Protein AF-A0A9D6EQV0-F1 (afdb_monomer_lite)

Foldseek 3Di:
DDDDPPPPDPPPDPVVCLVVVQVVFVVCCVVVVHQWGWAWDDDPQKTFTQDIDGDDPDDDDHGDIDGCVPPDPPDDDDDDDPPDD

Secondary structure (DSSP, 8-state):
--------------TTTHHHHHHHHHHHHHHTT-SEEEEEEEETTEEEEEEEEE--SS-PPTT-EEEGGGS-TT-----------

Radius of gyration: 15.75 Å; chains: 1; bounding box: 37×24×54 Å

Structure (mmCIF, N/CA/C/O backbone):
data_AF-A0A9D6EQV0-F1
#
_entry.id   AF-A0A9D6EQV0-F1
#
loop_
_atom_site.group_PDB
_atom_site.id
_atom_site.type_symbol
_atom_site.label_atom_id
_atom_site.label_alt_id
_atom_site.label_comp_id
_atom_site.label_asym_id
_atom_site.label_entity_id
_atom_site.label_seq_id
_atom_site.pdbx_PDB_ins_code
_atom_site.Cartn_x
_atom_site.Cartn_y
_atom_site.Cartn_z
_atom_site.occupancy
_atom_site.B_iso_or_equiv
_atom_site.auth_seq_id
_atom_site.auth_comp_id
_atom_site.auth_asym_id
_atom_site.auth_atom_id
_atom_site.pdbx_PDB_model_num
ATOM 1 N N . MET A 1 1 ? -27.502 -13.516 28.693 1.00 35.00 1 MET A N 1
ATOM 2 C CA . MET A 1 1 ? -26.645 -14.642 28.270 1.00 35.00 1 MET A CA 1
ATOM 3 C C . MET A 1 1 ? -25.853 -14.184 27.055 1.00 35.00 1 MET A C 1
ATOM 5 O O . MET A 1 1 ? -26.436 -13.563 26.181 1.00 35.00 1 MET A O 1
ATOM 9 N N . ALA A 1 2 ? -24.533 -14.356 27.147 1.00 37.97 2 ALA A N 1
ATOM 10 C CA . ALA A 1 2 ? -23.423 -13.913 26.296 1.00 37.97 2 ALA A CA 1
ATOM 11 C C . ALA A 1 2 ? -23.743 -13.315 24.907 1.00 37.97 2 ALA A C 1
ATOM 13 O O . ALA A 1 2 ? -24.019 -14.038 23.957 1.00 37.97 2 ALA A O 1
ATOM 14 N N . LEU A 1 3 ? -23.583 -11.991 24.783 1.00 43.81 3 LEU A N 1
ATOM 15 C CA . LEU A 1 3 ? -23.223 -11.371 23.509 1.00 43.81 3 LE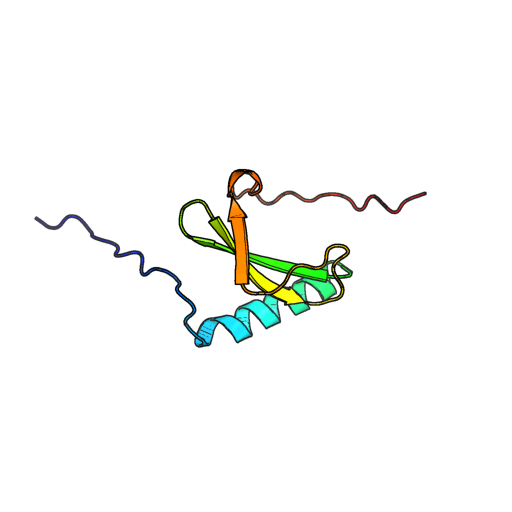U A CA 1
ATOM 16 C C . LEU A 1 3 ? -21.769 -11.747 23.217 1.00 43.81 3 LEU A C 1
ATOM 18 O O . LEU A 1 3 ? -20.867 -11.367 23.968 1.00 43.81 3 LEU A O 1
ATOM 22 N N . ASP A 1 4 ? -21.600 -12.519 22.149 1.00 39.12 4 ASP A N 1
ATOM 23 C CA . ASP A 1 4 ? -20.359 -12.774 21.430 1.00 39.12 4 ASP A CA 1
ATOM 24 C C . ASP A 1 4 ? -19.570 -11.465 21.271 1.00 39.12 4 ASP A C 1
ATOM 26 O O . ASP A 1 4 ? -19.889 -10.600 20.455 1.00 39.12 4 ASP A O 1
ATOM 30 N N . ARG A 1 5 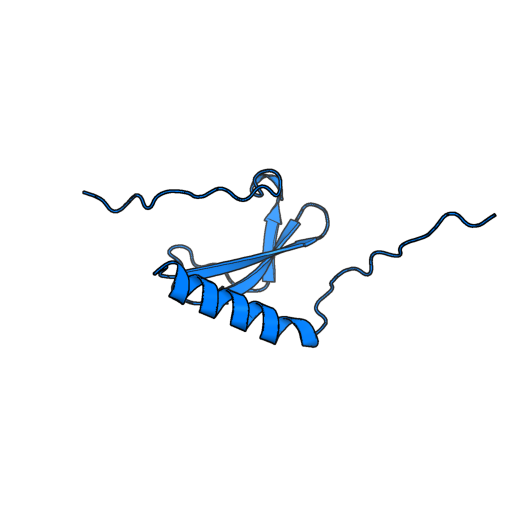? -18.572 -11.261 22.133 1.00 38.28 5 ARG A N 1
ATOM 31 C CA . ARG A 1 5 ? -17.568 -10.222 21.931 1.00 38.28 5 ARG A CA 1
ATOM 32 C C . ARG A 1 5 ? -16.418 -10.882 21.195 1.00 38.28 5 ARG A C 1
ATOM 34 O O . ARG A 1 5 ? -15.425 -11.248 21.820 1.00 38.28 5 ARG A O 1
ATOM 41 N N . VAL A 1 6 ? -16.536 -10.992 19.872 1.00 52.72 6 VAL A N 1
ATOM 42 C CA . VAL A 1 6 ? -15.356 -11.007 19.004 1.00 52.72 6 VAL A CA 1
ATOM 43 C C . VAL A 1 6 ? -14.591 -9.721 19.301 1.00 52.72 6 VAL A C 1
ATOM 45 O O . VAL A 1 6 ? -14.889 -8.626 18.821 1.00 52.72 6 VAL A O 1
ATOM 48 N N . ARG A 1 7 ? -13.626 -9.844 20.205 1.00 43.12 7 ARG A N 1
ATOM 49 C CA . ARG A 1 7 ? -12.610 -8.838 20.435 1.00 43.12 7 ARG A CA 1
ATOM 50 C C . ARG A 1 7 ? -11.779 -8.832 19.160 1.00 43.12 7 ARG A C 1
ATOM 52 O O . ARG A 1 7 ? -10.963 -9.719 18.946 1.00 43.12 7 ARG A O 1
ATOM 59 N N . ARG A 1 8 ? -12.035 -7.870 18.271 1.00 48.16 8 ARG A N 1
ATOM 60 C CA . ARG A 1 8 ? -11.073 -7.554 17.216 1.00 48.16 8 ARG A CA 1
ATOM 61 C C . ARG A 1 8 ? -9.843 -7.015 17.927 1.00 48.16 8 ARG A C 1
ATOM 63 O O . ARG A 1 8 ? -9.844 -5.869 18.372 1.00 48.16 8 ARG A O 1
ATOM 70 N N . GLU A 1 9 ? -8.838 -7.864 18.111 1.00 43.81 9 GLU A N 1
ATOM 71 C CA . GLU A 1 9 ? -7.508 -7.375 18.432 1.00 43.81 9 GLU A CA 1
ATOM 72 C C . GLU A 1 9 ? -7.132 -6.348 17.354 1.00 43.81 9 GLU A C 1
ATOM 74 O O . GLU A 1 9 ? -7.289 -6.640 16.162 1.00 43.81 9 GLU A O 1
ATOM 79 N N . PRO A 1 10 ? -6.677 -5.140 17.731 1.00 44.53 10 PRO A N 1
ATOM 80 C CA . PRO A 1 10 ? -6.009 -4.293 16.765 1.00 44.53 10 PRO A CA 1
ATOM 81 C C . PRO A 1 10 ? -4.862 -5.126 16.200 1.00 44.53 10 PRO A C 1
ATOM 83 O O . PRO A 1 10 ? -4.060 -5.682 16.951 1.00 44.53 10 PRO A O 1
ATOM 86 N N . PHE A 1 11 ? -4.802 -5.246 14.879 1.00 45.41 11 PHE A N 1
ATOM 87 C CA . PHE A 1 11 ? -3.699 -5.879 14.164 1.00 45.41 11 PHE A CA 1
ATOM 88 C C . PHE A 1 11 ? -2.486 -4.934 14.233 1.00 45.41 11 PHE A C 1
ATOM 90 O O . PHE A 1 11 ? -1.935 -4.479 13.234 1.00 45.41 11 PHE A O 1
ATOM 97 N N . SER A 1 12 ? -2.098 -4.544 15.446 1.00 46.06 12 SER A N 1
ATOM 98 C CA . SER A 1 12 ? -0.904 -3.772 15.716 1.00 46.06 12 SER A CA 1
ATOM 99 C C . SER A 1 12 ? 0.267 -4.732 15.585 1.00 46.06 12 SER A C 1
ATOM 101 O O . SER A 1 12 ? 0.728 -5.297 16.572 1.00 46.06 12 SER A O 1
ATOM 103 N N . ALA A 1 13 ? 0.680 -4.966 14.341 1.00 51.53 13 ALA A N 1
ATOM 104 C CA . ALA A 1 13 ? 1.978 -5.515 13.988 1.00 51.53 13 ALA A CA 1
ATOM 105 C C . ALA A 1 13 ? 2.440 -6.672 14.893 1.00 51.53 13 ALA A C 1
ATOM 107 O O . ALA A 1 13 ? 3.430 -6.560 15.619 1.00 51.53 13 ALA A O 1
ATOM 108 N N . SER A 1 14 ? 1.774 -7.824 14.827 1.00 47.50 14 SER A N 1
ATOM 109 C CA . SER A 1 14 ? 2.471 -9.054 15.192 1.00 47.50 14 SER A CA 1
ATOM 110 C C . SER A 1 14 ? 3.601 -9.198 14.177 1.00 47.50 14 SER A C 1
ATOM 112 O O . SER A 1 14 ? 3.354 -9.422 12.997 1.00 47.50 14 SER A O 1
ATOM 114 N N . ARG A 1 15 ? 4.850 -9.011 14.601 1.00 54.88 15 ARG A N 1
ATOM 115 C CA . ARG A 1 15 ? 6.059 -9.179 13.773 1.00 54.88 15 ARG A CA 1
ATOM 116 C C . ARG A 1 15 ? 6.052 -10.485 12.946 1.00 54.88 15 ARG A C 1
ATOM 118 O O . ARG A 1 15 ? 6.704 -10.546 11.909 1.00 54.88 15 ARG A O 1
ATOM 125 N N . ASP A 1 16 ? 5.252 -11.464 13.366 1.00 66.94 16 ASP A N 1
ATOM 126 C CA . ASP A 1 16 ? 4.872 -12.699 12.671 1.00 66.94 16 ASP A CA 1
ATOM 127 C C . ASP A 1 16 ? 4.222 -12.541 11.286 1.00 66.94 16 ASP A C 1
ATOM 129 O O . ASP A 1 16 ? 4.480 -13.355 10.405 1.00 66.94 16 ASP A O 1
ATOM 133 N N . VAL A 1 17 ? 3.401 -11.514 11.037 1.00 82.44 17 VAL A N 1
ATOM 134 C CA . VAL A 1 17 ? 2.678 -11.394 9.750 1.00 82.44 17 VAL A CA 1
ATOM 135 C C . VAL A 1 17 ? 3.465 -10.633 8.691 1.00 82.44 17 VAL A C 1
ATOM 137 O O . VAL A 1 17 ? 3.234 -10.799 7.495 1.00 82.44 17 VAL A O 1
ATOM 140 N N . GLN A 1 18 ? 4.433 -9.819 9.110 1.00 85.88 18 GLN A N 1
ATOM 141 C CA . GLN A 1 18 ? 5.281 -9.043 8.215 1.00 85.88 18 GLN A CA 1
ATOM 142 C C . GLN A 1 18 ? 5.989 -9.891 7.137 1.00 85.88 18 GLN A C 1
ATOM 144 O O . GLN A 1 18 ? 5.979 -9.464 5.979 1.00 85.88 18 GLN A O 1
ATOM 149 N N . PRO A 1 19 ? 6.580 -11.070 7.434 1.00 89.44 19 PRO A N 1
ATOM 150 C CA . PRO A 1 19 ? 7.173 -11.919 6.398 1.00 89.44 19 PRO A CA 1
ATOM 151 C C . PRO A 1 19 ? 6.140 -12.424 5.386 1.00 89.44 19 PRO A C 1
ATOM 153 O O . PRO A 1 19 ? 6.428 -12.454 4.191 1.00 89.44 19 PRO A O 1
ATOM 156 N N . VAL A 1 20 ? 4.923 -12.747 5.832 1.00 91.19 20 VAL A N 1
ATOM 157 C CA . VAL A 1 20 ? 3.833 -13.182 4.947 1.00 91.19 20 VAL A CA 1
ATOM 158 C C . VAL A 1 20 ? 3.404 -12.044 4.023 1.00 91.19 20 VAL A C 1
ATOM 160 O O . VAL A 1 20 ? 3.307 -12.239 2.816 1.00 91.19 20 VAL A O 1
ATOM 163 N N . LEU A 1 21 ? 3.223 -10.832 4.555 1.00 91.81 21 LEU A N 1
ATOM 164 C CA . LEU A 1 21 ? 2.870 -9.664 3.744 1.00 91.81 21 LEU A CA 1
ATOM 165 C C . LEU A 1 21 ? 3.972 -9.312 2.729 1.00 91.81 21 LEU A C 1
ATOM 167 O O . LEU A 1 21 ? 3.669 -8.962 1.592 1.00 91.81 21 LEU A O 1
ATOM 171 N N . ASN A 1 22 ? 5.249 -9.455 3.101 1.00 92.50 22 ASN A N 1
ATOM 172 C CA . ASN A 1 22 ? 6.361 -9.285 2.160 1.00 92.50 22 ASN A CA 1
ATOM 173 C C . ASN A 1 22 ? 6.342 -10.340 1.047 1.00 92.50 22 ASN A C 1
ATOM 175 O O . ASN A 1 22 ? 6.558 -10.001 -0.116 1.00 92.50 22 ASN A O 1
ATOM 179 N N . ALA A 1 23 ? 6.064 -11.603 1.386 1.00 94.50 23 ALA A N 1
ATOM 180 C CA . ALA A 1 23 ? 5.928 -12.665 0.395 1.00 94.50 23 ALA A CA 1
ATOM 181 C C . ALA A 1 23 ? 4.774 -12.374 -0.576 1.00 94.50 23 ALA A C 1
ATOM 183 O O . ALA A 1 23 ? 4.971 -12.460 -1.783 1.00 94.50 23 ALA A O 1
ATOM 184 N N . ILE A 1 24 ? 3.615 -11.941 -0.066 1.00 93.69 24 ILE A N 1
ATOM 185 C CA . ILE A 1 24 ? 2.466 -11.537 -0.888 1.00 93.69 24 ILE A CA 1
ATOM 186 C C . ILE A 1 24 ? 2.847 -10.394 -1.831 1.00 93.69 24 ILE A C 1
ATOM 188 O O . ILE A 1 24 ? 2.581 -10.496 -3.024 1.00 93.69 24 ILE A O 1
ATOM 192 N N . ALA A 1 25 ? 3.498 -9.338 -1.332 1.00 93.69 25 ALA A N 1
ATOM 193 C CA . ALA A 1 25 ? 3.900 -8.204 -2.164 1.00 93.69 25 ALA A CA 1
ATOM 194 C C . ALA A 1 25 ? 4.859 -8.629 -3.289 1.00 93.69 25 ALA A C 1
ATOM 196 O O . ALA A 1 25 ? 4.667 -8.236 -4.436 1.00 93.69 25 ALA A O 1
ATOM 197 N N . ARG A 1 26 ? 5.840 -9.489 -2.985 1.00 94.56 26 ARG A N 1
ATOM 198 C CA . ARG A 1 26 ? 6.773 -10.041 -3.980 1.00 94.56 26 ARG A CA 1
ATOM 199 C C . ARG A 1 26 ? 6.081 -10.940 -5.006 1.00 94.56 26 ARG A C 1
ATOM 201 O O . ARG A 1 26 ? 6.418 -10.915 -6.185 1.00 94.56 26 ARG A O 1
ATOM 208 N N . THR A 1 27 ? 5.141 -11.771 -4.568 1.00 94.06 27 THR A N 1
ATOM 209 C CA . THR A 1 27 ? 4.371 -12.623 -5.477 1.00 94.06 27 THR A CA 1
ATOM 210 C C . THR A 1 27 ? 3.452 -11.783 -6.360 1.00 94.06 27 THR A C 1
ATOM 212 O O . THR A 1 27 ? 3.352 -12.064 -7.548 1.00 94.06 27 THR A O 1
ATOM 215 N N . ALA A 1 28 ? 2.834 -10.731 -5.822 1.00 91.44 28 ALA A N 1
ATOM 216 C CA . ALA A 1 28 ? 1.977 -9.827 -6.581 1.00 91.44 28 ALA A CA 1
ATOM 217 C C . ALA A 1 28 ? 2.753 -9.081 -7.674 1.00 91.44 28 ALA A C 1
ATOM 219 O O . ALA A 1 28 ? 2.294 -9.054 -8.811 1.00 91.44 28 ALA A O 1
ATOM 220 N N . THR A 1 29 ? 3.946 -8.546 -7.376 1.00 93.00 29 THR A N 1
ATOM 221 C CA . THR A 1 29 ? 4.773 -7.913 -8.418 1.00 93.00 29 THR A CA 1
ATOM 222 C C . THR A 1 29 ? 5.175 -8.898 -9.507 1.00 93.00 29 THR A C 1
ATOM 224 O O . THR A 1 29 ? 5.144 -8.548 -10.679 1.00 93.00 29 THR A O 1
ATOM 227 N N . HIS A 1 30 ? 5.494 -10.145 -9.147 1.00 90.31 30 HIS A N 1
ATOM 228 C CA . HIS A 1 30 ? 5.863 -11.166 -10.126 1.00 90.31 30 HIS A CA 1
ATOM 229 C C . HIS A 1 30 ? 4.686 -11.638 -10.994 1.00 90.31 30 HIS A C 1
ATOM 231 O O . HIS A 1 30 ? 4.852 -11.810 -12.195 1.00 90.31 30 HIS A O 1
ATOM 237 N N . LEU A 1 31 ? 3.507 -11.860 -10.404 1.00 91.38 31 LEU A N 1
ATOM 238 C CA . LEU A 1 31 ? 2.330 -12.354 -11.131 1.00 91.38 31 LEU A CA 1
ATOM 239 C C . LEU A 1 31 ? 1.685 -11.287 -12.017 1.00 91.38 31 LEU A C 1
ATOM 241 O O . LEU A 1 31 ? 1.124 -11.627 -13.054 1.00 91.38 31 LEU A O 1
ATOM 245 N N . CYS A 1 32 ? 1.741 -10.024 -11.598 1.00 87.81 32 CYS A N 1
ATOM 246 C CA . CYS A 1 32 ? 1.136 -8.912 -12.325 1.00 87.81 32 CYS A CA 1
ATOM 247 C C . CYS A 1 32 ? 2.123 -8.184 -13.250 1.00 87.81 32 CYS A C 1
ATOM 249 O O . CYS A 1 32 ? 1.738 -7.169 -13.818 1.00 87.81 32 CYS A O 1
ATOM 251 N N . ASP A 1 33 ? 3.378 -8.645 -13.342 1.00 89.56 33 ASP A N 1
ATOM 252 C CA . ASP A 1 33 ? 4.481 -7.931 -14.010 1.00 89.56 33 ASP A CA 1
ATOM 253 C C . ASP A 1 33 ? 4.572 -6.451 -13.576 1.00 89.56 33 ASP A C 1
ATOM 255 O O . ASP A 1 33 ? 4.821 -5.536 -14.355 1.00 89.56 33 ASP A O 1
ATOM 259 N N . ALA A 1 34 ? 4.304 -6.197 -12.292 1.00 88.44 34 ALA A N 1
ATOM 260 C CA . ALA A 1 34 ? 4.199 -4.849 -11.755 1.00 88.44 34 ALA A CA 1
ATOM 261 C C . ALA A 1 34 ? 5.546 -4.363 -11.208 1.00 88.44 34 ALA A C 1
ATOM 263 O O . ALA A 1 34 ? 6.287 -5.098 -10.551 1.00 88.44 34 ALA A O 1
ATOM 264 N N . ASN A 1 35 ? 5.824 -3.075 -11.406 1.00 89.00 35 ASN A N 1
ATOM 265 C CA . ASN A 1 35 ? 7.042 -2.420 -10.927 1.00 89.00 35 ASN A CA 1
ATOM 266 C C . ASN A 1 35 ? 7.118 -2.307 -9.387 1.00 89.00 35 ASN A C 1
ATOM 268 O O . ASN A 1 35 ? 8.208 -2.248 -8.807 1.00 89.00 35 ASN A O 1
ATOM 272 N N . ASP A 1 36 ? 5.970 -2.275 -8.711 1.00 90.25 36 ASP A N 1
ATOM 273 C CA . ASP A 1 36 ? 5.879 -2.185 -7.259 1.00 90.25 36 ASP A CA 1
ATOM 274 C C . ASP A 1 36 ? 4.571 -2.767 -6.710 1.00 90.25 36 ASP A C 1
ATOM 276 O O . ASP A 1 36 ? 3.587 -2.940 -7.427 1.00 90.25 36 ASP A O 1
ATOM 280 N N . ALA A 1 37 ? 4.582 -3.085 -5.416 1.00 91.69 37 ALA A N 1
ATOM 281 C CA . ALA A 1 37 ? 3.404 -3.480 -4.658 1.00 91.69 37 ALA A CA 1
ATOM 282 C C . ALA A 1 37 ? 3.438 -2.848 -3.263 1.00 91.69 37 ALA A C 1
ATOM 284 O O . ALA A 1 37 ? 4.440 -2.921 -2.541 1.00 91.69 37 ALA A O 1
ATOM 285 N N . LEU A 1 38 ? 2.309 -2.255 -2.872 1.00 91.44 38 LEU A N 1
ATOM 286 C CA . LEU A 1 38 ? 2.116 -1.584 -1.590 1.00 91.44 38 LEU A CA 1
ATOM 287 C C . LEU A 1 38 ? 0.968 -2.250 -0.833 1.00 91.44 38 LEU A C 1
ATOM 289 O O . LEU A 1 38 ? -0.107 -2.459 -1.393 1.00 91.44 38 LEU A O 1
ATOM 293 N N . ILE A 1 39 ? 1.175 -2.552 0.448 1.00 90.25 39 ILE A N 1
ATOM 294 C CA . ILE A 1 39 ? 0.121 -3.094 1.314 1.00 90.25 39 ILE A CA 1
ATOM 295 C C . ILE A 1 39 ? -0.179 -2.078 2.404 1.00 90.25 39 ILE A C 1
ATOM 297 O O . ILE A 1 39 ? 0.709 -1.705 3.175 1.00 90.25 39 ILE A O 1
ATOM 301 N N . PHE A 1 40 ? -1.444 -1.669 2.488 1.00 88.00 40 PHE A N 1
ATOM 302 C CA . PHE A 1 40 ? -1.940 -0.757 3.509 1.00 88.00 40 PHE A CA 1
ATOM 303 C C . PHE A 1 40 ? -2.783 -1.510 4.537 1.00 88.00 40 PHE A C 1
ATOM 305 O O . PHE A 1 40 ? -3.640 -2.320 4.188 1.00 88.00 40 PHE A O 1
ATOM 312 N N . HIS A 1 41 ? -2.557 -1.214 5.810 1.00 85.75 41 HIS A N 1
ATOM 313 C CA . HIS A 1 41 ? -3.378 -1.676 6.914 1.00 85.75 41 HIS A CA 1
ATOM 314 C C . HIS A 1 41 ? -4.394 -0.596 7.295 1.00 85.75 41 HIS A C 1
ATOM 316 O O . HIS A 1 41 ? -4.020 0.558 7.508 1.00 85.75 41 HIS A O 1
ATOM 322 N N . VAL A 1 42 ? -5.671 -0.969 7.390 1.00 85.69 42 VAL A N 1
ATOM 323 C CA . VAL A 1 42 ? -6.735 -0.062 7.837 1.00 85.69 42 VAL A CA 1
ATOM 324 C C . VAL A 1 42 ? -6.729 -0.008 9.364 1.00 85.69 42 VAL A C 1
ATOM 326 O O . VAL A 1 42 ? -7.042 -0.996 10.024 1.00 85.69 42 VAL A O 1
ATOM 329 N N . ASP A 1 43 ? -6.406 1.153 9.917 1.00 81.94 43 ASP A N 1
ATOM 330 C CA . ASP A 1 43 ? -6.453 1.462 11.344 1.00 81.94 43 ASP A CA 1
ATOM 331 C C . ASP A 1 43 ? -7.476 2.582 11.581 1.00 81.94 43 ASP A C 1
ATOM 333 O O . ASP A 1 43 ? -7.207 3.761 11.358 1.00 81.94 43 ASP A O 1
ATOM 337 N N . GLY A 1 44 ? -8.704 2.204 11.949 1.00 84.00 44 GLY A N 1
ATOM 338 C CA . GLY A 1 44 ? -9.817 3.149 12.072 1.00 84.00 44 GLY A CA 1
ATOM 339 C C . GLY A 1 44 ? -10.128 3.851 10.746 1.00 84.00 44 GLY A C 1
ATOM 340 O O . GLY A 1 44 ? -10.542 3.199 9.788 1.00 84.00 44 GLY A O 1
ATOM 341 N N . ASP A 1 45 ? -9.924 5.170 10.712 1.00 83.19 45 ASP A N 1
ATOM 342 C CA . ASP A 1 45 ? -10.085 6.020 9.520 1.00 83.19 45 ASP A CA 1
ATOM 343 C C . ASP A 1 45 ? -8.758 6.270 8.772 1.00 83.19 45 ASP A C 1
ATOM 345 O O . ASP A 1 45 ? -8.666 7.134 7.900 1.00 83.19 45 ASP A O 1
ATOM 349 N N . GLN A 1 46 ? -7.702 5.514 9.087 1.00 82.94 46 GLN A N 1
ATOM 350 C CA . GLN A 1 46 ? -6.385 5.668 8.472 1.00 82.94 46 GLN A CA 1
ATOM 351 C C . GLN A 1 46 ? -5.936 4.411 7.720 1.00 82.94 46 GLN A C 1
ATOM 353 O O . GLN A 1 46 ? -6.180 3.281 8.129 1.00 82.94 46 GLN A O 1
ATOM 358 N N . LEU A 1 47 ? -5.230 4.617 6.613 1.00 85.62 47 LEU A N 1
ATOM 359 C CA . LEU A 1 47 ? -4.506 3.618 5.838 1.00 85.62 47 LEU A CA 1
ATOM 360 C C . LEU A 1 47 ? -3.024 3.769 6.139 1.00 85.62 47 LEU A C 1
ATOM 362 O O . LEU A 1 47 ? -2.407 4.725 5.675 1.00 85.62 47 LEU A O 1
ATOM 366 N N . ARG A 1 48 ? -2.449 2.834 6.891 1.00 88.00 48 ARG A N 1
ATOM 367 C CA . ARG A 1 48 ? -1.016 2.804 7.193 1.00 88.00 48 ARG A CA 1
ATOM 368 C C . ARG A 1 48 ? -0.283 1.924 6.193 1.00 88.00 48 ARG A C 1
ATOM 370 O O . ARG A 1 48 ? -0.618 0.750 6.072 1.00 88.00 48 ARG A O 1
ATOM 377 N N . LEU A 1 49 ? 0.742 2.439 5.524 1.00 89.31 49 LEU A N 1
ATOM 378 C CA . LEU A 1 49 ? 1.607 1.617 4.678 1.00 89.31 49 LEU A CA 1
ATOM 379 C C . LEU A 1 49 ? 2.412 0.648 5.554 1.00 89.31 49 LEU A C 1
ATOM 381 O O . LEU A 1 49 ? 3.186 1.087 6.400 1.00 89.31 49 LEU A O 1
ATOM 385 N N . VAL A 1 50 ? 2.238 -0.661 5.365 1.00 90.50 50 VAL A N 1
ATOM 386 C CA . VAL A 1 50 ? 2.918 -1.702 6.163 1.00 90.50 50 VAL A CA 1
ATOM 387 C C . VAL A 1 50 ? 3.909 -2.539 5.357 1.00 90.50 50 VAL A C 1
ATOM 389 O O . VAL A 1 50 ? 4.792 -3.161 5.942 1.00 90.50 50 VAL A O 1
ATOM 392 N N . VAL A 1 51 ? 3.800 -2.559 4.025 1.00 92.12 51 VAL A N 1
ATOM 393 C CA . VAL A 1 51 ? 4.797 -3.162 3.126 1.00 92.12 51 VAL A CA 1
ATOM 394 C C . VAL A 1 51 ? 4.967 -2.293 1.895 1.00 92.12 51 VAL A C 1
ATOM 396 O O . VAL A 1 51 ? 3.980 -1.881 1.289 1.00 92.12 51 VAL A O 1
ATOM 399 N N . LYS A 1 52 ? 6.228 -2.090 1.508 1.00 92.00 52 LYS A N 1
ATOM 400 C CA . LYS A 1 52 ? 6.640 -1.517 0.230 1.00 92.00 52 LYS A CA 1
ATOM 401 C C . LYS A 1 52 ? 7.597 -2.487 -0.454 1.00 92.00 52 LYS A C 1
ATOM 403 O O . LYS A 1 52 ? 8.651 -2.788 0.103 1.00 92.00 52 LYS A O 1
ATOM 408 N N . HIS A 1 53 ? 7.239 -2.957 -1.643 1.00 91.81 53 HIS A N 1
ATOM 409 C CA . HIS A 1 53 ? 8.100 -3.781 -2.487 1.00 91.81 53 HIS A CA 1
ATOM 410 C C . HIS A 1 53 ? 8.237 -3.150 -3.874 1.00 91.81 53 HIS A C 1
ATOM 412 O O . HIS A 1 53 ? 7.253 -2.649 -4.408 1.00 91.81 53 HIS A O 1
ATOM 418 N N . GLY A 1 54 ? 9.438 -3.184 -4.454 1.00 87.94 54 GLY A N 1
ATOM 419 C CA . GLY A 1 54 ? 9.724 -2.558 -5.748 1.00 87.94 54 GLY A CA 1
ATOM 420 C C . GLY A 1 54 ? 10.001 -1.054 -5.659 1.00 87.94 54 GLY A C 1
ATOM 421 O O . GLY A 1 54 ? 10.365 -0.538 -4.597 1.00 87.94 54 GLY A O 1
ATOM 422 N N . ALA A 1 55 ? 9.868 -0.361 -6.790 1.00 85.25 55 ALA A N 1
ATOM 423 C CA . ALA A 1 55 ? 10.251 1.043 -6.953 1.00 85.25 55 ALA A CA 1
ATOM 424 C C . ALA A 1 55 ? 9.034 1.936 -7.265 1.00 85.25 55 ALA A C 1
ATOM 426 O O . ALA A 1 55 ? 8.906 2.410 -8.394 1.00 85.25 55 ALA A O 1
ATOM 427 N N . PRO A 1 56 ? 8.129 2.181 -6.297 1.00 78.50 56 PRO A N 1
ATOM 428 C CA . PRO A 1 56 ? 6.894 2.913 -6.550 1.00 78.50 56 PRO A CA 1
ATOM 429 C C . PRO A 1 56 ? 7.136 4.307 -7.121 1.00 78.50 56 PRO A C 1
ATOM 431 O O . PRO A 1 56 ? 8.015 5.039 -6.667 1.00 78.50 56 PRO A O 1
ATOM 434 N N . ARG A 1 57 ? 6.283 4.712 -8.074 1.00 71.38 57 ARG A N 1
ATOM 435 C CA . ARG A 1 57 ? 6.319 6.052 -8.699 1.00 71.38 57 ARG A CA 1
ATOM 436 C C . ARG A 1 57 ? 6.212 7.193 -7.680 1.00 71.38 57 ARG A C 1
ATOM 438 O O . ARG A 1 57 ? 6.659 8.304 -7.952 1.00 71.38 57 ARG A O 1
ATOM 445 N N . LYS A 1 58 ? 5.599 6.938 -6.520 1.00 74.75 58 LYS A N 1
ATOM 446 C CA . LYS A 1 58 ? 5.566 7.860 -5.380 1.00 74.75 58 LYS A CA 1
ATOM 447 C C . LYS A 1 58 ? 6.425 7.325 -4.241 1.00 74.75 58 LYS A C 1
ATOM 449 O O . LYS A 1 58 ? 6.319 6.166 -3.850 1.00 74.75 58 LYS A O 1
ATOM 454 N N . THR A 1 59 ? 7.236 8.207 -3.670 1.00 74.75 59 THR A N 1
ATOM 455 C CA . THR A 1 59 ? 8.079 7.923 -2.508 1.00 74.75 59 THR A CA 1
ATOM 456 C C . THR A 1 59 ? 7.248 7.973 -1.232 1.00 74.75 59 THR A C 1
ATOM 458 O O . THR A 1 59 ? 7.179 9.013 -0.585 1.00 74.75 59 THR A O 1
ATOM 461 N N . TRP A 1 60 ? 6.609 6.854 -0.895 1.00 81.62 60 TRP A N 1
ATOM 462 C CA . TRP A 1 60 ? 6.026 6.634 0.429 1.00 81.62 60 TRP A CA 1
ATOM 463 C C . TRP A 1 60 ? 6.950 5.787 1.302 1.00 81.62 60 TRP A C 1
ATOM 465 O O . TRP A 1 60 ? 7.621 4.868 0.813 1.00 81.62 60 TRP A O 1
ATOM 475 N N . ASP A 1 61 ? 6.974 6.070 2.595 1.00 83.94 61 ASP A N 1
ATOM 476 C CA . ASP A 1 61 ? 7.705 5.339 3.615 1.00 83.94 61 ASP A CA 1
ATOM 477 C C . ASP A 1 61 ? 6.797 4.413 4.428 1.00 83.94 61 ASP A C 1
ATOM 479 O O . ASP A 1 61 ? 5.617 4.688 4.670 1.00 83.94 61 ASP A O 1
ATOM 483 N N . VAL A 1 62 ? 7.348 3.267 4.828 1.00 82.31 62 VAL A N 1
ATOM 484 C CA . VAL A 1 62 ? 6.610 2.299 5.642 1.00 82.31 62 VAL A CA 1
ATOM 485 C C . VAL A 1 62 ? 6.294 2.946 6.988 1.00 82.31 62 VAL A C 1
ATOM 487 O O . VAL A 1 62 ? 7.180 3.379 7.711 1.00 82.31 62 VAL A O 1
ATOM 490 N N . GLY A 1 63 ? 5.014 2.983 7.342 1.00 82.25 63 GLY A N 1
ATOM 491 C CA . GLY A 1 63 ? 4.515 3.662 8.531 1.00 82.25 63 GLY A CA 1
ATOM 492 C C . GLY A 1 63 ? 3.755 4.952 8.237 1.00 82.25 63 GLY A C 1
ATOM 493 O O . GLY A 1 63 ? 2.995 5.373 9.113 1.00 82.25 63 GLY A O 1
ATOM 494 N N . GLU A 1 64 ? 3.870 5.529 7.034 1.00 84.38 64 GLU A N 1
ATOM 495 C CA . GLU A 1 64 ? 3.026 6.656 6.615 1.00 84.38 64 GLU A CA 1
ATOM 496 C C . GLU A 1 64 ? 1.539 6.280 6.638 1.00 84.38 64 GLU A C 1
ATOM 498 O O . GLU A 1 64 ? 1.162 5.159 6.283 1.00 84.38 64 GLU A O 1
ATOM 503 N N . ALA A 1 65 ? 0.697 7.227 7.062 1.00 83.38 65 ALA A N 1
ATOM 504 C CA . ALA A 1 65 ? -0.739 7.044 7.224 1.00 83.38 65 ALA A CA 1
ATOM 505 C C . ALA A 1 65 ? -1.531 8.080 6.415 1.00 83.38 65 ALA A C 1
ATOM 507 O O . ALA A 1 65 ? -1.214 9.269 6.433 1.00 83.38 65 ALA A O 1
ATOM 508 N N . PHE A 1 66 ? -2.590 7.635 5.739 1.00 82.19 66 PHE A N 1
ATOM 509 C CA . PHE A 1 66 ? -3.461 8.478 4.912 1.00 82.19 66 PHE A CA 1
ATOM 510 C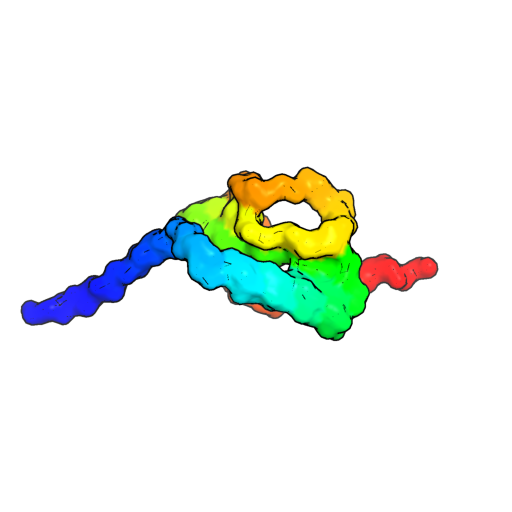 C . PHE A 1 66 ? -4.926 8.293 5.312 1.00 82.19 66 PHE A C 1
ATOM 512 O O . PHE A 1 66 ? -5.288 7.195 5.723 1.00 82.19 66 PHE A O 1
ATOM 519 N N . PRO A 1 67 ? -5.796 9.304 5.172 1.00 79.44 67 PRO A N 1
ATOM 520 C CA . PRO A 1 67 ? -7.224 9.126 5.432 1.00 79.44 67 PRO A CA 1
ATOM 521 C C . PRO A 1 67 ? -7.837 8.049 4.518 1.00 79.44 67 PRO A C 1
ATOM 523 O O . PRO A 1 67 ? -7.479 7.943 3.338 1.00 79.44 67 PRO A O 1
ATOM 526 N N . THR A 1 68 ? -8.788 7.264 5.041 1.00 70.94 68 THR A N 1
ATOM 527 C CA . THR A 1 68 ? -9.461 6.188 4.284 1.00 70.94 68 THR A CA 1
ATOM 528 C C . THR A 1 68 ? -10.345 6.691 3.152 1.00 70.94 68 THR A C 1
ATOM 530 O O . THR A 1 68 ? -10.761 5.895 2.320 1.00 70.94 68 THR A O 1
ATOM 533 N N . SER A 1 69 ? -10.545 8.004 3.018 1.00 65.00 69 SER A N 1
ATOM 534 C CA . SER A 1 6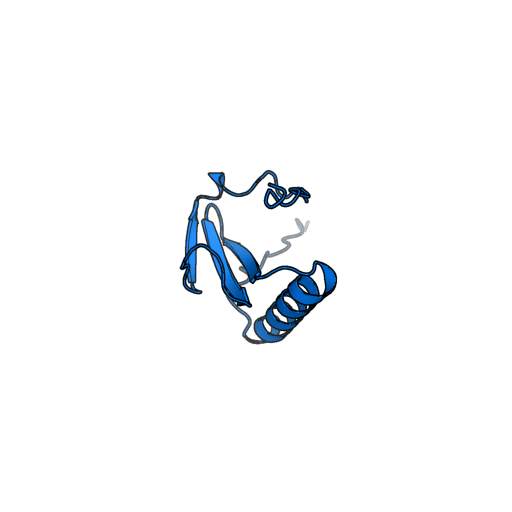9 ? -11.180 8.614 1.842 1.00 65.00 69 SER A CA 1
ATOM 535 C C . SER A 1 69 ? -10.458 8.306 0.519 1.00 65.00 69 SER A C 1
ATOM 537 O O . SER A 1 69 ? -11.004 8.561 -0.551 1.00 65.00 69 SER A O 1
ATOM 539 N N . ARG A 1 70 ? -9.246 7.732 0.573 1.00 59.22 70 ARG A N 1
ATOM 540 C CA . ARG A 1 70 ? -8.523 7.155 -0.575 1.00 59.22 70 ARG A CA 1
ATOM 541 C C . ARG A 1 70 ? -8.699 5.642 -0.763 1.00 59.22 70 ARG A C 1
ATOM 543 O O . ARG A 1 70 ? -8.273 5.124 -1.791 1.00 59.22 70 ARG A O 1
ATOM 550 N N . ALA A 1 71 ? -9.283 4.930 0.198 1.00 58.97 71 ALA A N 1
ATOM 551 C CA . ALA A 1 71 ? -9.621 3.517 0.068 1.00 58.97 71 ALA A CA 1
ATOM 552 C C . ALA A 1 71 ? -10.983 3.385 -0.614 1.00 58.97 71 ALA A C 1
ATOM 554 O O . ALA A 1 71 ? -12.031 3.588 -0.009 1.00 58.97 71 ALA A O 1
ATOM 555 N N . ILE A 1 72 ? -10.947 3.019 -1.890 1.00 62.38 72 ILE A N 1
ATOM 556 C CA . ILE A 1 72 ? -12.112 2.592 -2.663 1.00 62.38 72 ILE A CA 1
ATOM 557 C C . ILE A 1 72 ? -12.758 1.395 -1.951 1.00 62.38 72 ILE A C 1
ATOM 559 O O . ILE A 1 72 ? -12.133 0.341 -1.909 1.00 62.38 72 ILE A O 1
ATOM 563 N N . ASP A 1 73 ? -13.943 1.593 -1.359 1.00 63.06 73 ASP A N 1
ATOM 564 C CA . ASP A 1 73 ? -14.986 0.656 -0.866 1.00 63.06 73 ASP A CA 1
ATOM 565 C C . ASP A 1 73 ? -14.596 -0.769 -0.388 1.00 63.06 73 ASP A C 1
ATOM 567 O O . ASP A 1 73 ? -15.417 -1.675 -0.339 1.00 63.06 73 ASP A O 1
ATOM 571 N N . ARG A 1 74 ? -13.328 -1.021 -0.044 1.00 63.72 74 ARG A N 1
ATOM 572 C CA . ARG A 1 74 ? -12.754 -2.371 0.125 1.00 63.72 74 ARG A CA 1
ATOM 573 C C . ARG A 1 74 ? -13.063 -3.324 -1.042 1.00 63.72 74 ARG A C 1
ATOM 575 O O . ARG A 1 74 ? -13.091 -4.538 -0.848 1.00 63.72 74 ARG A O 1
ATOM 582 N N .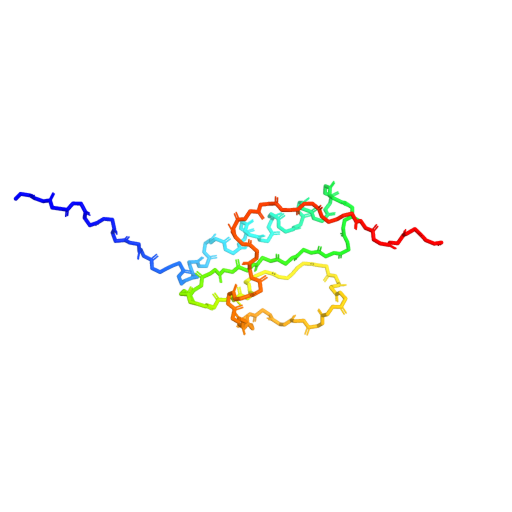 GLN A 1 75 ? -13.256 -2.788 -2.246 1.00 63.38 75 GLN A N 1
ATOM 583 C CA . GLN A 1 75 ? -13.509 -3.574 -3.448 1.00 63.38 75 GLN A CA 1
ATOM 584 C C . GLN A 1 75 ? -12.225 -3.711 -4.268 1.00 63.38 75 GLN A C 1
ATOM 586 O O . GLN A 1 75 ? -11.514 -2.733 -4.505 1.00 63.38 75 GLN A O 1
ATOM 591 N N . THR A 1 76 ? -11.938 -4.926 -4.740 1.00 69.00 76 THR A N 1
ATOM 592 C CA . THR A 1 76 ? -10.887 -5.140 -5.736 1.00 69.00 76 THR A CA 1
ATOM 593 C C . THR A 1 76 ? -11.280 -4.437 -7.033 1.00 69.00 76 THR A C 1
ATOM 595 O O . THR A 1 76 ? -12.280 -4.791 -7.659 1.00 69.00 76 THR A O 1
ATOM 598 N N . ILE A 1 77 ? -10.485 -3.449 -7.438 1.00 71.31 77 ILE A N 1
ATOM 599 C CA . ILE A 1 77 ? -10.574 -2.811 -8.751 1.00 71.31 77 ILE A CA 1
ATOM 600 C C . ILE A 1 77 ? -9.310 -3.145 -9.544 1.00 71.31 77 ILE A C 1
ATOM 602 O O . ILE A 1 77 ? -8.202 -3.051 -9.021 1.00 71.31 77 ILE A O 1
ATOM 606 N N . HIS A 1 78 ? -9.477 -3.558 -10.797 1.00 70.88 78 HIS A N 1
ATOM 607 C CA . HIS A 1 78 ? -8.369 -3.696 -11.736 1.00 70.88 78 HIS A CA 1
ATOM 608 C C . HIS A 1 78 ? -8.283 -2.403 -12.545 1.00 70.88 78 HIS A C 1
ATOM 610 O O . HIS A 1 78 ? -9.208 -2.078 -13.290 1.00 70.88 78 HIS A O 1
ATOM 616 N N . ILE A 1 79 ? -7.211 -1.639 -12.345 1.00 75.06 79 ILE A N 1
ATOM 617 C CA . ILE A 1 79 ? -6.931 -0.433 -13.124 1.00 75.06 79 ILE A CA 1
ATOM 618 C C . ILE A 1 79 ? -5.981 -0.861 -14.235 1.00 75.06 79 ILE A C 1
ATOM 620 O O . ILE A 1 79 ? -4.874 -1.305 -13.943 1.00 75.06 79 ILE A O 1
ATOM 624 N N . TYR A 1 80 ? -6.433 -0.765 -15.485 1.00 72.62 80 TYR A N 1
ATOM 625 C CA . TYR A 1 80 ? -5.580 -1.033 -16.638 1.00 72.62 80 TYR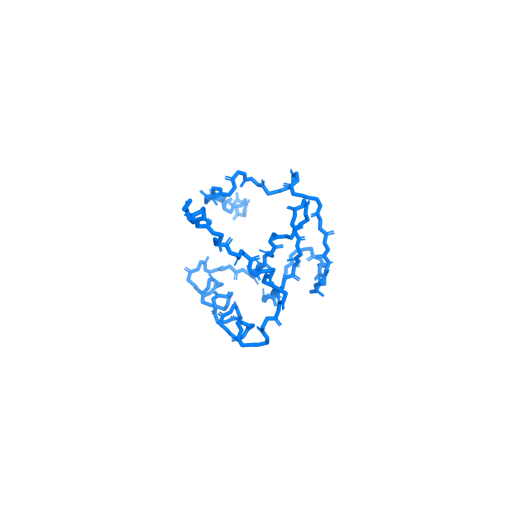 A CA 1
ATOM 626 C C . TYR A 1 80 ? -4.397 -0.070 -16.647 1.00 72.62 80 TYR A C 1
ATOM 628 O O . TYR A 1 80 ? -4.542 1.106 -16.297 1.00 72.62 80 TYR A O 1
ATOM 636 N N . ASP A 1 81 ? -3.234 -0.593 -17.023 1.00 66.81 81 ASP A N 1
ATOM 637 C CA . ASP A 1 81 ? -2.035 0.215 -17.150 1.00 66.81 81 ASP A CA 1
ATOM 638 C C . ASP A 1 81 ? -2.252 1.308 -18.211 1.00 66.81 81 ASP A C 1
ATOM 640 O O . ASP A 1 81 ? -2.857 1.067 -19.255 1.00 66.81 81 ASP A O 1
ATOM 644 N N . LEU A 1 82 ? -1.826 2.534 -17.900 1.00 66.38 82 LEU A N 1
ATOM 645 C CA . LEU A 1 82 ? -1.954 3.687 -18.798 1.00 66.38 82 LEU A CA 1
ATOM 646 C C . LEU A 1 82 ? -0.750 3.826 -19.745 1.00 66.38 82 LEU A C 1
ATOM 648 O O . LEU A 1 82 ? -0.715 4.774 -20.522 1.00 66.38 82 LEU A O 1
ATOM 652 N N . ALA A 1 83 ? 0.250 2.942 -19.676 1.00 56.94 83 ALA A N 1
ATOM 653 C CA . ALA A 1 83 ? 1.396 2.940 -20.576 1.00 56.94 83 ALA A CA 1
ATOM 654 C C . ALA A 1 83 ? 1.085 2.152 -21.857 1.00 56.94 83 ALA A C 1
ATOM 656 O O . ALA A 1 83 ? 1.714 1.140 -22.141 1.00 56.94 83 ALA A O 1
ATOM 657 N N . GLU A 1 84 ? 0.138 2.653 -22.646 1.00 47.69 84 GLU A N 1
ATOM 658 C CA . GLU A 1 84 ? 0.132 2.432 -24.093 1.00 47.69 84 GLU A CA 1
ATOM 659 C C . GLU A 1 84 ? -0.032 3.795 -24.784 1.00 47.69 84 GLU A C 1
ATOM 661 O O . GLU A 1 84 ? -1.145 4.262 -25.025 1.00 47.69 84 GLU A O 1
ATOM 666 N N . GLU A 1 85 ? 1.109 4.437 -25.058 1.00 43.28 85 GLU A N 1
ATOM 667 C CA . GLU A 1 85 ? 1.310 5.419 -26.135 1.00 43.28 85 GLU A CA 1
ATOM 668 C C . GLU A 1 85 ? 2.550 5.019 -26.943 1.00 43.28 85 GLU A C 1
ATOM 670 O O . GLU A 1 85 ? 3.593 4.722 -26.310 1.00 43.28 85 GLU A O 1
#

pLDDT: mean 74.43, std 17.68, range [35.0, 94.56]

Sequence (85 aa):
MALDRVRREPFSASRDVQPVLNAIARTATHLCDANDALIFHVDGDQLRLVVKHGAPRKTWDVGEAFPTSRAIDRQTIHIYDLAEE